Protein AF-A0ABD0NSE3-F1 (afdb_monomer)

Sequence (85 aa):
AIGCQPWAQQLMMDTPGFVEWVMDRSVGKGKEAKDCKFELVGALLSSSSAQEIFGAHNYLKLKTYLREGPYYVNAVSSVTTEGAD

Organism: Cirrhinus mrigala (NCBI:txid683832)

InterPro domains:
  IPR019538 26S proteasome non-ATPase regulatory subunit 5 [PF10508] (2-84)
  IPR019538 26S proteasome non-ATPase regulatory subunit 5 [PTHR13554] (4-84)

Secondary structure (DSSP, 8-state):
-GGGSHHHHHHHHHSTTHHHHHH---GGG-HHHHHHHHHHHHHHHTSTTHHHHHHHHHHHHHHHHHHH-TT--------------

Nearest PDB structures (foldseek):
  6bz7-assembly1_QT  TM=4.042E-01  e=4.237E+00  Thermus thermophilus HB8
  1ibl-assembly1_T  TM=3.480E-01  e=4.237E+00  Thermus thermophilus
  4dr1-assembly1_T  TM=4.053E-01  e=6.563E+00  Thermus thermophilus HB8
  2uxb-assembly1_T  TM=3.499E-01  e=5.883E+00  Thermus thermophilus HB8
  4dv3-assembly1_T  TM=3.948E-01  e=8.167E+00  Thermus thermophilus HB8

pLDDT: mean 86.15, std 12.25, range [48.12, 95.56]

Mean predicted aligned error: 7.06 Å

Foldseek 3Di:
DCLQPLVVLLVQLVDPCSLVVLLDLDPVPDPVSLVVSLVSLVSNLVHPCNCVRVDVVSNVVSVVSNVQGSNHDPPPPPPPPPDDD

Structure (mmCIF, N/CA/C/O backbone):
data_AF-A0ABD0NSE3-F1
#
_entry.id   AF-A0ABD0NSE3-F1
#
loop_
_atom_site.group_PDB
_atom_site.id
_atom_site.type_symbol
_atom_site.label_atom_id
_atom_site.label_alt_id
_atom_site.label_comp_id
_atom_site.label_asym_id
_atom_site.label_entity_id
_atom_site.label_seq_id
_atom_site.pdbx_PDB_ins_code
_atom_site.Cartn_x
_atom_site.Cartn_y
_atom_site.Cartn_z
_atom_site.occupancy
_atom_site.B_iso_or_equiv
_atom_site.auth_seq_id
_atom_site.auth_comp_id
_atom_site.auth_asym_id
_atom_site.auth_atom_id
_atom_site.pdbx_PDB_model_num
ATOM 1 N N . ALA A 1 1 ? -4.022 13.994 0.566 1.00 65.50 1 ALA A N 1
ATOM 2 C CA . ALA A 1 1 ? -4.178 12.759 -0.234 1.00 65.50 1 ALA A CA 1
ATOM 3 C C . ALA A 1 1 ? -5.405 11.996 0.260 1.00 65.50 1 ALA A C 1
ATOM 5 O O . ALA A 1 1 ? -5.618 11.978 1.463 1.00 65.50 1 ALA A O 1
ATOM 6 N N . ILE A 1 2 ? -6.205 11.378 -0.617 1.00 84.25 2 ILE A N 1
ATOM 7 C CA . ILE A 1 2 ? -7.395 10.608 -0.192 1.00 84.25 2 ILE A CA 1
ATOM 8 C C . ILE A 1 2 ? -7.035 9.322 0.568 1.00 84.25 2 ILE A C 1
ATOM 10 O O . ILE A 1 2 ? -7.822 8.863 1.381 1.00 84.25 2 ILE A O 1
ATOM 14 N N . GLY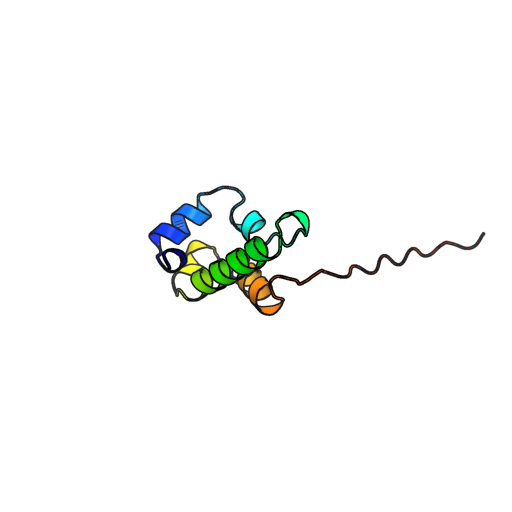 A 1 3 ? -5.823 8.784 0.376 1.00 82.25 3 GLY A N 1
ATOM 15 C CA . GLY A 1 3 ? -5.369 7.546 1.022 1.00 82.25 3 GLY A CA 1
ATOM 16 C C . GLY A 1 3 ? -5.302 7.593 2.554 1.00 82.25 3 GLY A C 1
ATOM 17 O O . GLY A 1 3 ? -5.297 6.546 3.187 1.00 82.25 3 GLY A O 1
ATOM 18 N N . CYS A 1 4 ? -5.308 8.771 3.182 1.00 87.38 4 CYS A N 1
ATOM 19 C CA . CYS A 1 4 ? -5.372 8.859 4.644 1.00 87.38 4 CYS A CA 1
ATOM 20 C C . CYS A 1 4 ? -6.805 8.799 5.203 1.00 87.38 4 CYS A C 1
ATOM 22 O O . CYS A 1 4 ? -6.978 8.780 6.423 1.00 87.38 4 CYS A O 1
ATOM 24 N N . GLN A 1 5 ? -7.820 8.796 4.334 1.00 91.56 5 GLN A N 1
ATOM 25 C CA . GLN A 1 5 ? -9.226 8.828 4.722 1.00 91.56 5 GLN A CA 1
ATOM 26 C C . GLN A 1 5 ? -9.784 7.405 4.893 1.00 91.56 5 GLN A C 1
ATOM 28 O O . GLN A 1 5 ? -9.654 6.608 3.963 1.00 91.56 5 GLN A O 1
ATOM 33 N N . PRO A 1 6 ? -10.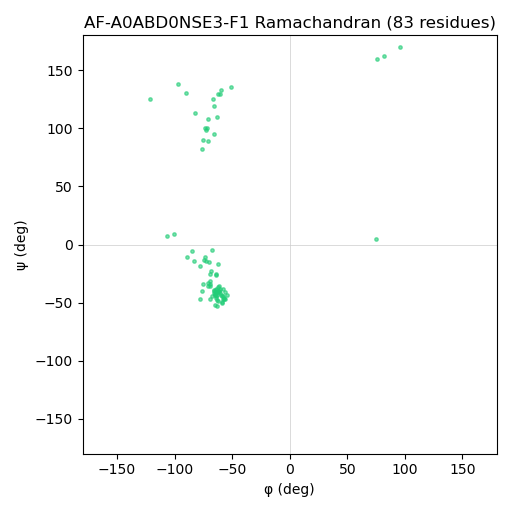472 7.093 6.008 1.00 92.38 6 PRO A N 1
ATOM 34 C CA . PRO A 1 6 ? -10.998 5.751 6.277 1.00 92.38 6 PRO A CA 1
ATOM 35 C C . PRO A 1 6 ? -11.885 5.192 5.155 1.00 92.38 6 PRO A C 1
ATOM 37 O O . PRO A 1 6 ? -11.709 4.058 4.727 1.00 92.38 6 PRO A O 1
ATOM 40 N N . TRP A 1 7 ? -12.790 6.010 4.606 1.00 94.31 7 TRP A N 1
ATOM 41 C CA . TRP A 1 7 ? -13.682 5.588 3.518 1.00 94.31 7 TRP A CA 1
ATOM 42 C C . TRP A 1 7 ? -12.915 5.172 2.253 1.00 94.31 7 TRP A C 1
ATOM 4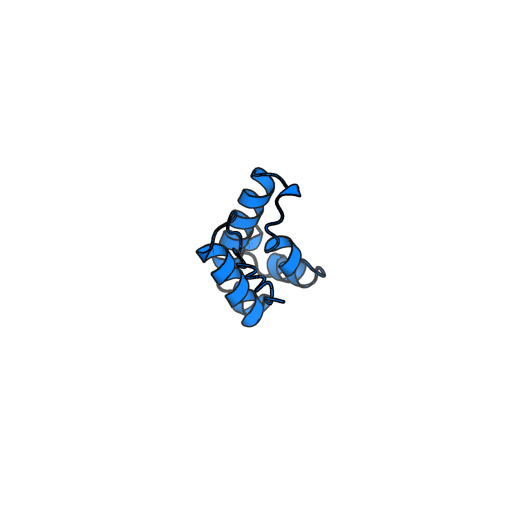4 O O . TRP A 1 7 ? -13.317 4.245 1.555 1.00 94.31 7 TRP A O 1
ATOM 54 N N . ALA A 1 8 ? -11.797 5.842 1.961 1.00 93.25 8 ALA A N 1
ATOM 55 C CA . ALA A 1 8 ? -10.977 5.544 0.795 1.00 93.25 8 ALA A CA 1
ATOM 56 C C . ALA A 1 8 ? -10.151 4.276 1.027 1.00 93.25 8 ALA A C 1
ATOM 58 O O . ALA A 1 8 ? -10.030 3.451 0.126 1.00 93.25 8 ALA A O 1
ATOM 59 N N . GLN A 1 9 ? -9.620 4.103 2.240 1.00 93.81 9 GLN A N 1
ATOM 60 C CA . GLN A 1 9 ? -8.910 2.888 2.636 1.00 93.81 9 GLN A CA 1
ATOM 61 C C . GLN A 1 9 ? -9.822 1.659 2.573 1.00 93.81 9 GLN A C 1
ATOM 63 O O . GLN A 1 9 ? -9.392 0.618 2.083 1.00 93.81 9 GLN A O 1
ATOM 68 N N . GLN A 1 10 ? -11.084 1.794 2.994 1.00 94.56 10 GLN A N 1
ATOM 69 C CA . GLN A 1 10 ? -12.066 0.716 2.900 1.00 94.56 10 GLN A CA 1
ATOM 70 C C . GLN A 1 10 ? -12.325 0.330 1.441 1.00 94.56 10 GLN A C 1
ATOM 72 O O . GLN A 1 10 ? -12.188 -0.834 1.088 1.00 94.56 10 GLN A O 1
ATOM 77 N N . LEU A 1 11 ? -12.573 1.312 0.568 1.00 94.06 11 LEU A N 1
ATOM 78 C CA . LEU A 1 11 ? -12.775 1.067 -0.863 1.00 94.06 11 LEU A CA 1
ATOM 79 C C . LEU A 1 11 ? -11.565 0.369 -1.514 1.00 94.06 11 LEU A C 1
ATOM 81 O O . LEU A 1 11 ? -11.715 -0.503 -2.371 1.00 94.06 11 LEU A O 1
ATOM 85 N N . MET A 1 12 ? -10.351 0.744 -1.103 1.00 93.50 12 MET A N 1
ATOM 86 C CA . MET A 1 12 ? -9.118 0.099 -1.554 1.00 93.50 12 MET A CA 1
ATOM 87 C C . MET A 1 12 ? -9.017 -1.351 -1.069 1.00 93.50 12 MET A C 1
ATOM 89 O O . MET A 1 12 ? -8.626 -2.217 -1.846 1.00 93.50 12 MET A O 1
ATOM 93 N N . MET A 1 13 ? -9.385 -1.633 0.181 1.00 92.94 13 MET A N 1
ATOM 94 C CA . MET A 1 13 ? -9.398 -2.995 0.731 1.00 92.94 13 MET A CA 1
ATOM 95 C C . MET A 1 13 ? -10.488 -3.878 0.122 1.00 92.94 13 MET A C 1
ATOM 97 O O . MET A 1 13 ? -10.258 -5.068 -0.086 1.00 92.94 13 MET A O 1
ATOM 101 N N . ASP A 1 14 ? -11.632 -3.293 -0.225 1.00 94.44 14 ASP A N 1
ATOM 102 C CA . ASP A 1 14 ? -12.718 -3.981 -0.926 1.00 94.44 14 ASP A CA 1
ATOM 103 C C . ASP A 1 14 ? -12.348 -4.297 -2.386 1.00 94.44 14 ASP A C 1
ATOM 105 O O . ASP A 1 14 ? -13.001 -5.116 -3.032 1.00 94.44 14 ASP A O 1
ATOM 109 N N . THR A 1 15 ? -11.286 -3.677 -2.915 1.00 94.12 15 THR A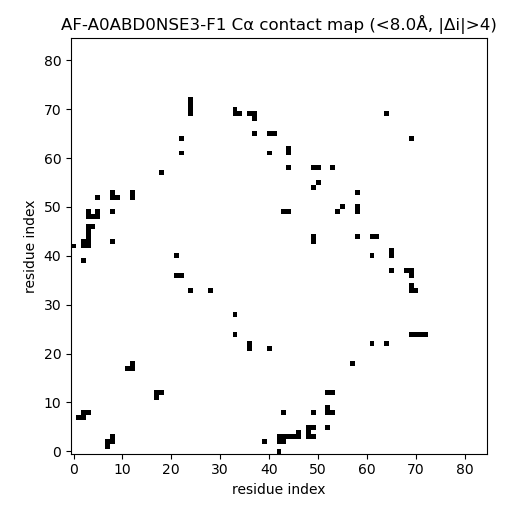 N 1
ATOM 110 C CA . THR A 1 15 ? -10.771 -3.940 -4.261 1.00 94.12 15 THR A CA 1
ATOM 111 C C . THR A 1 15 ? -9.859 -5.177 -4.251 1.00 94.12 15 THR A C 1
ATOM 113 O O . THR A 1 15 ? -8.753 -5.133 -3.697 1.00 94.12 15 THR A O 1
ATOM 116 N N . PRO A 1 16 ? -10.250 -6.290 -4.904 1.00 94.19 16 PRO A N 1
ATOM 117 C CA . PRO A 1 16 ? -9.459 -7.516 -4.888 1.00 94.19 16 PRO A CA 1
ATOM 118 C C . PRO A 1 16 ? -8.058 -7.313 -5.470 1.00 94.19 16 PRO A C 1
ATOM 120 O O . PRO A 1 16 ? -7.884 -6.725 -6.536 1.00 94.19 16 PRO A O 1
ATOM 123 N N . GLY A 1 17 ? -7.042 -7.821 -4.769 1.00 92.75 17 GLY A N 1
ATOM 124 C CA . GLY A 1 17 ? -5.648 -7.740 -5.209 1.00 92.75 17 GLY A CA 1
ATOM 125 C C . GLY A 1 17 ? -5.000 -6.361 -5.055 1.00 92.75 17 GLY A C 1
ATOM 126 O O . GLY A 1 17 ? -3.844 -6.208 -5.443 1.00 92.75 17 GLY A O 1
ATOM 127 N N . PHE A 1 18 ? -5.681 -5.374 -4.462 1.00 93.06 18 PHE A N 1
ATOM 128 C CA . PHE A 1 18 ? -5.121 -4.033 -4.263 1.00 93.06 18 PHE A CA 1
ATOM 129 C C 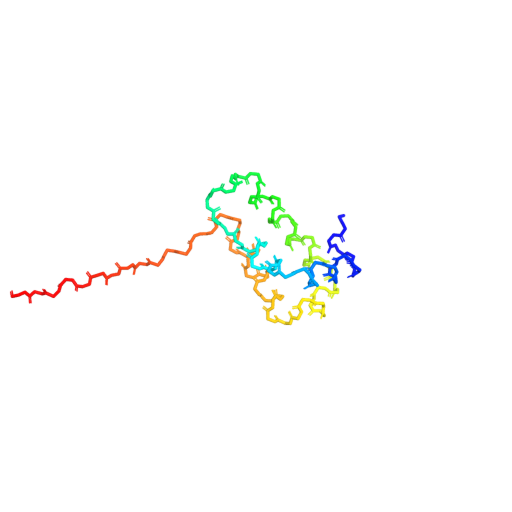. PHE A 1 18 ? -3.796 -4.049 -3.489 1.00 93.06 18 PHE A C 1
ATOM 131 O O . PHE A 1 18 ? -2.824 -3.428 -3.918 1.00 93.06 18 PHE A O 1
ATOM 138 N N . VAL A 1 19 ? -3.733 -4.787 -2.374 1.00 92.00 19 VAL A N 1
ATOM 139 C CA . VAL A 1 19 ? -2.523 -4.866 -1.535 1.00 92.00 19 VAL A CA 1
ATOM 140 C C . VAL A 1 19 ? -1.357 -5.494 -2.305 1.00 92.00 19 VAL A C 1
ATOM 142 O O . VAL A 1 19 ? -0.243 -4.977 -2.286 1.00 92.00 19 VAL A O 1
ATOM 145 N N . GLU A 1 20 ? -1.612 -6.564 -3.052 1.00 91.88 20 GLU A N 1
ATOM 146 C CA . GLU A 1 20 ? -0.585 -7.213 -3.873 1.00 91.88 20 GLU A CA 1
ATOM 147 C C . GLU A 1 20 ? -0.125 -6.284 -5.007 1.00 91.88 20 GLU A C 1
ATOM 149 O O . GLU A 1 20 ? 1.068 -6.150 -5.270 1.00 91.88 20 GLU A O 1
ATOM 154 N N . TRP A 1 21 ? -1.056 -5.555 -5.629 1.00 92.19 21 TRP A N 1
ATOM 155 C CA . TRP A 1 21 ? -0.747 -4.579 -6.670 1.00 92.19 21 TRP A CA 1
ATOM 156 C C . TRP A 1 21 ? 0.085 -3.406 -6.148 1.00 92.19 21 TRP A C 1
ATOM 158 O O . TRP A 1 21 ? 1.032 -2.994 -6.823 1.00 92.19 21 TRP A O 1
ATOM 168 N N . VAL A 1 22 ? -0.233 -2.853 -4.974 1.00 92.19 22 VAL A N 1
ATOM 169 C CA . VAL A 1 22 ? 0.510 -1.704 -4.433 1.00 92.19 22 VAL A CA 1
ATOM 170 C C . VAL A 1 22 ? 1.913 -2.111 -3.984 1.00 92.19 22 VAL A C 1
ATOM 172 O O . VAL A 1 22 ? 2.852 -1.335 -4.137 1.00 92.19 22 VAL A O 1
ATOM 175 N N . MET A 1 23 ? 2.069 -3.344 -3.498 1.00 90.00 23 MET A N 1
ATOM 176 C CA . MET A 1 23 ? 3.353 -3.893 -3.064 1.00 90.00 23 MET A CA 1
ATOM 177 C C . MET A 1 23 ? 4.207 -4.456 -4.209 1.00 90.00 23 MET A C 1
ATOM 179 O O . MET A 1 23 ? 5.398 -4.700 -4.015 1.00 90.00 23 MET A O 1
ATOM 183 N N . ASP A 1 24 ? 3.632 -4.661 -5.395 1.00 89.25 24 ASP A N 1
ATOM 184 C CA . ASP A 1 24 ? 4.350 -5.174 -6.560 1.00 89.25 24 ASP A CA 1
ATOM 185 C C . ASP A 1 24 ? 5.430 -4.194 -7.061 1.00 89.25 24 ASP A C 1
ATOM 187 O O . ASP A 1 24 ? 5.134 -3.077 -7.512 1.00 89.25 24 ASP A O 1
ATOM 191 N N . ARG A 1 25 ? 6.687 -4.664 -7.036 1.00 84.38 25 ARG A N 1
ATOM 192 C CA . ARG A 1 25 ? 7.904 -3.932 -7.442 1.00 84.38 25 ARG A CA 1
ATOM 193 C C . ARG A 1 25 ? 8.412 -4.296 -8.840 1.00 84.38 25 ARG A C 1
ATOM 195 O O . ARG A 1 25 ? 9.513 -3.876 -9.225 1.00 84.38 25 ARG A O 1
ATOM 202 N N . SER A 1 26 ? 7.636 -5.058 -9.608 1.00 82.25 26 SER A N 1
ATOM 203 C CA . SER A 1 26 ? 8.014 -5.510 -10.947 1.00 82.25 26 SER A CA 1
ATOM 204 C C . SER A 1 26 ? 8.495 -4.356 -11.842 1.00 82.25 26 SER A C 1
ATOM 206 O O . SER A 1 26 ? 7.916 -3.268 -11.887 1.00 82.25 26 SER A O 1
ATOM 208 N N . VAL A 1 27 ? 9.602 -4.585 -12.558 1.00 59.69 27 VAL A N 1
ATOM 209 C CA . VAL A 1 27 ? 10.345 -3.557 -13.319 1.00 59.69 27 VAL A CA 1
ATOM 210 C C . VAL A 1 27 ? 9.525 -2.965 -14.475 1.00 59.69 27 VAL A C 1
ATOM 212 O O . VAL A 1 27 ? 9.704 -1.797 -14.811 1.00 59.69 27 VAL A O 1
ATOM 215 N N . GLY A 1 28 ? 8.562 -3.715 -15.021 1.00 64.38 28 GLY A N 1
ATOM 216 C CA . GLY A 1 28 ? 7.784 -3.328 -16.206 1.00 64.38 28 GLY A CA 1
ATOM 217 C C . GLY A 1 28 ? 6.821 -2.144 -16.041 1.00 64.38 28 GLY A C 1
ATOM 218 O O . GLY A 1 28 ? 6.214 -1.731 -17.021 1.00 64.38 28 GLY A O 1
ATOM 219 N N . LYS A 1 29 ? 6.655 -1.589 -14.833 1.00 68.94 29 LYS A N 1
ATOM 220 C CA . LYS A 1 29 ? 5.718 -0.479 -14.566 1.00 68.94 29 LYS A CA 1
ATOM 221 C C . LYS A 1 29 ? 6.338 0.919 -14.758 1.00 68.94 29 LYS A C 1
ATOM 223 O O . LYS A 1 29 ? 5.602 1.897 -14.777 1.00 68.94 29 LYS A O 1
ATOM 228 N N . GLY A 1 30 ? 7.664 1.019 -14.916 1.00 82.12 30 GLY A N 1
ATOM 229 C CA . GLY A 1 30 ? 8.385 2.296 -15.020 1.00 82.12 30 GLY A CA 1
ATOM 230 C C . GLY A 1 30 ? 8.676 2.961 -13.664 1.00 82.12 30 GLY A C 1
ATOM 231 O O . GLY A 1 30 ? 8.087 2.609 -12.642 1.00 82.12 30 GLY A O 1
ATOM 232 N N . LYS A 1 31 ? 9.627 3.908 -13.650 1.00 87.44 31 LYS A N 1
ATOM 233 C CA . LYS A 1 31 ? 10.100 4.608 -12.437 1.00 87.44 31 LYS A CA 1
ATOM 234 C C . LYS A 1 31 ? 8.964 5.348 -11.720 1.00 87.44 31 LYS A C 1
ATOM 236 O O . LYS A 1 31 ? 8.758 5.153 -10.529 1.00 87.44 31 LYS A O 1
ATOM 241 N N . GLU A 1 32 ? 8.198 6.125 -12.479 1.00 89.25 32 GLU A N 1
ATOM 242 C CA . GLU A 1 32 ? 7.104 6.954 -11.966 1.00 89.25 32 GLU A CA 1
ATOM 243 C C . GLU A 1 32 ? 6.049 6.125 -11.229 1.00 89.25 32 GLU A C 1
ATOM 245 O O . GLU A 1 32 ? 5.673 6.451 -10.110 1.00 89.25 32 GLU A O 1
ATOM 250 N N . ALA A 1 33 ? 5.649 4.977 -11.784 1.00 88.88 33 ALA A N 1
ATOM 251 C CA . ALA A 1 33 ? 4.686 4.102 -11.126 1.00 88.88 33 ALA A CA 1
ATOM 252 C C . ALA A 1 33 ? 5.199 3.563 -9.781 1.00 88.88 33 ALA A C 1
ATOM 254 O O . ALA A 1 33 ? 4.416 3.412 -8.843 1.00 88.88 33 ALA A O 1
ATOM 255 N N . LYS A 1 34 ? 6.502 3.267 -9.669 1.00 90.31 34 LYS A N 1
ATOM 256 C CA . LYS A 1 34 ? 7.110 2.815 -8.408 1.00 90.31 34 LYS A CA 1
ATOM 257 C C . LYS A 1 34 ? 7.115 3.928 -7.366 1.00 90.31 34 LYS A C 1
ATOM 259 O O . LYS A 1 34 ? 6.744 3.673 -6.221 1.00 90.31 34 LYS A O 1
ATOM 264 N N . ASP A 1 35 ? 7.478 5.143 -7.770 1.00 91.62 35 ASP A N 1
ATOM 265 C CA . ASP A 1 35 ? 7.460 6.316 -6.893 1.00 91.62 35 ASP A CA 1
ATOM 266 C C . ASP A 1 35 ? 6.027 6.630 -6.424 1.00 91.62 35 ASP A C 1
ATOM 268 O O . ASP A 1 35 ? 5.786 6.730 -5.222 1.00 91.62 35 ASP A O 1
ATOM 272 N N . CYS A 1 36 ? 5.042 6.653 -7.331 1.00 91.38 36 CYS A N 1
ATOM 273 C CA . CYS A 1 36 ? 3.638 6.886 -6.976 1.00 91.38 36 CYS A CA 1
ATOM 274 C C . CYS A 1 36 ? 3.084 5.824 -6.017 1.00 91.38 36 CYS A C 1
ATOM 276 O O . CYS A 1 36 ? 2.374 6.157 -5.068 1.00 91.38 36 CYS A O 1
ATOM 278 N N . LYS A 1 37 ? 3.408 4.539 -6.226 1.00 92.25 37 LYS A N 1
ATOM 279 C CA . LYS A 1 37 ? 3.025 3.472 -5.287 1.00 92.25 37 LYS A CA 1
ATOM 280 C C . LYS A 1 37 ? 3.668 3.682 -3.918 1.00 92.25 37 LYS A C 1
ATOM 282 O O . LYS A 1 37 ? 3.014 3.477 -2.901 1.00 92.25 37 LYS A O 1
ATOM 287 N N . PHE A 1 38 ? 4.931 4.097 -3.875 1.00 93.38 38 PHE A N 1
ATOM 288 C CA . PHE A 1 38 ? 5.624 4.366 -2.618 1.00 93.38 38 PHE A CA 1
ATOM 289 C C . PHE A 1 38 ? 5.000 5.521 -1.838 1.00 93.38 38 PHE A C 1
ATOM 291 O O . PHE A 1 38 ? 4.710 5.368 -0.650 1.00 93.38 38 PHE A O 1
ATOM 298 N N . GLU A 1 39 ? 4.704 6.630 -2.512 1.00 93.56 39 GLU A N 1
ATOM 299 C CA . GLU A 1 39 ? 3.986 7.752 -1.907 1.00 93.56 39 GLU A CA 1
ATOM 300 C C . GLU A 1 39 ? 2.586 7.350 -1.431 1.00 93.56 39 GLU A C 1
ATOM 302 O O . GLU A 1 39 ? 2.178 7.731 -0.332 1.00 93.56 39 GLU A O 1
ATOM 307 N N . LEU A 1 40 ? 1.871 6.529 -2.210 1.00 93.00 40 LEU A N 1
ATOM 308 C CA . LEU A 1 40 ? 0.570 5.991 -1.817 1.00 93.00 40 LEU A CA 1
ATOM 309 C C . LEU A 1 40 ? 0.674 5.193 -0.515 1.00 93.00 40 LEU A C 1
ATOM 311 O O . LEU A 1 40 ? -0.073 5.477 0.417 1.00 93.00 40 LEU A O 1
ATOM 315 N N . VAL A 1 41 ? 1.613 4.247 -0.406 1.00 94.06 41 VAL A N 1
ATOM 316 C CA . VAL A 1 41 ? 1.805 3.474 0.835 1.00 94.06 41 VAL A CA 1
ATOM 317 C C . VAL A 1 41 ? 2.165 4.392 2.009 1.00 94.06 41 VAL A C 1
ATOM 319 O O . VAL A 1 41 ? 1.654 4.199 3.114 1.00 94.06 41 VAL A O 1
ATOM 322 N N . GLY A 1 42 ? 2.973 5.428 1.771 1.00 94.00 42 GLY A N 1
ATOM 323 C CA . GLY A 1 42 ? 3.276 6.462 2.763 1.00 94.00 42 GLY A CA 1
ATOM 324 C C . GLY A 1 42 ? 2.019 7.170 3.272 1.00 94.00 42 GLY A C 1
ATOM 325 O O . GLY A 1 42 ? 1.817 7.288 4.480 1.00 94.00 42 GLY A O 1
ATOM 326 N N . ALA A 1 43 ? 1.138 7.577 2.358 1.00 93.56 43 ALA A N 1
ATOM 327 C CA . ALA A 1 43 ? -0.123 8.240 2.683 1.00 93.56 43 ALA A CA 1
ATOM 328 C C . ALA A 1 43 ? -1.147 7.313 3.363 1.00 93.56 43 ALA A C 1
ATOM 330 O O . ALA A 1 43 ? -1.940 7.778 4.182 1.00 93.56 43 ALA A O 1
ATOM 331 N N . LEU A 1 44 ? -1.146 6.015 3.041 1.00 92.19 44 LEU A N 1
ATOM 332 C CA . LEU A 1 44 ? -1.971 5.023 3.736 1.00 92.19 44 LEU A CA 1
ATOM 333 C C . LEU A 1 44 ? -1.524 4.907 5.196 1.00 92.19 44 LEU A C 1
ATOM 335 O O . LEU A 1 44 ? -2.332 5.064 6.110 1.00 92.19 44 LEU A O 1
ATOM 339 N N . LEU A 1 45 ? -0.224 4.698 5.419 1.00 92.44 45 LEU A N 1
ATOM 340 C CA . LEU A 1 45 ? 0.347 4.458 6.746 1.00 92.44 45 LEU A CA 1
ATOM 341 C C . LEU A 1 45 ? 0.443 5.704 7.633 1.00 92.44 45 LEU A C 1
ATOM 343 O O . LEU A 1 45 ? 0.645 5.562 8.839 1.00 92.44 45 LEU A O 1
ATOM 347 N N . SER A 1 46 ? 0.267 6.905 7.078 1.00 92.56 46 SER A N 1
ATOM 348 C CA . SER A 1 46 ? 0.190 8.138 7.869 1.00 92.56 46 SER A CA 1
ATOM 349 C C . SER A 1 46 ? -1.132 8.285 8.635 1.00 92.56 46 SER A C 1
ATOM 351 O O . SER A 1 46 ? -1.263 9.199 9.445 1.00 92.56 46 SER A O 1
ATOM 353 N N . SER A 1 47 ? -2.130 7.439 8.361 1.00 90.19 47 SER A N 1
ATOM 354 C CA . SER A 1 47 ? -3.431 7.455 9.034 1.00 90.19 47 SER A CA 1
ATOM 355 C C . SER A 1 47 ? -3.493 6.435 10.169 1.00 90.19 47 S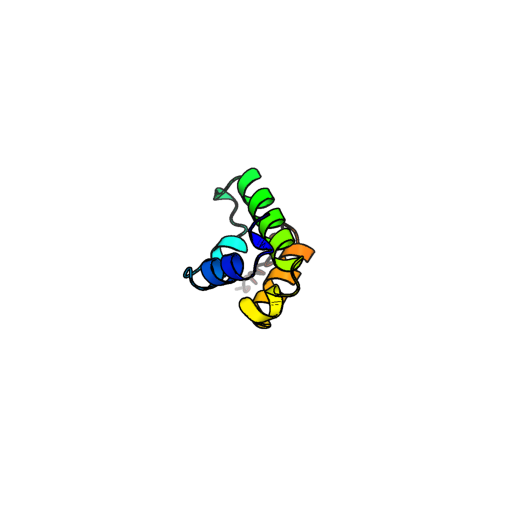ER A C 1
ATOM 357 O O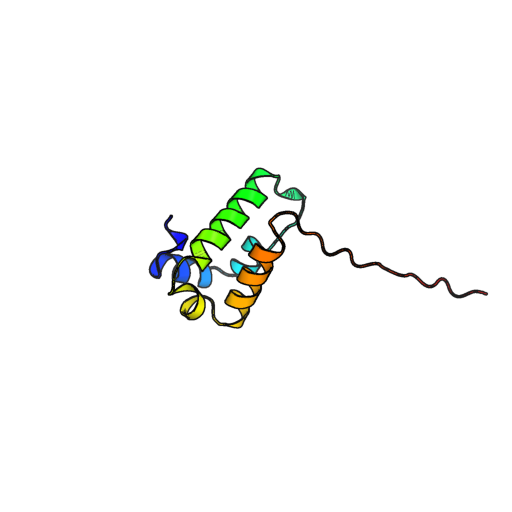 . SER A 1 47 ? -3.082 5.286 10.007 1.00 90.19 47 SER A O 1
ATOM 359 N N . SER A 1 48 ? -4.081 6.819 11.304 1.00 90.06 48 SER A N 1
ATOM 360 C CA . SER A 1 48 ? -4.337 5.913 12.434 1.00 90.06 48 SER A CA 1
ATOM 361 C C . SER A 1 48 ? -5.324 4.792 12.089 1.00 90.06 48 SER A C 1
ATOM 363 O O . SER A 1 48 ? -5.243 3.713 12.670 1.00 90.06 48 SER A O 1
ATOM 365 N N . SER A 1 49 ? -6.203 5.014 11.107 1.00 92.50 49 SER A N 1
ATOM 366 C CA . SER A 1 49 ? -7.184 4.023 10.633 1.00 92.50 49 SER A CA 1
ATOM 367 C C . SER A 1 49 ? -6.579 2.880 9.805 1.00 92.50 49 SER A C 1
ATOM 369 O O . SER A 1 49 ? -7.204 1.834 9.642 1.00 92.50 49 SER A O 1
ATOM 371 N N . ALA A 1 50 ? -5.330 3.017 9.346 1.00 92.06 50 ALA A N 1
ATOM 372 C CA . ALA A 1 50 ? -4.719 2.049 8.440 1.00 92.06 50 ALA A CA 1
ATOM 373 C C . ALA A 1 50 ? -4.554 0.655 9.058 1.00 92.06 50 ALA A C 1
ATOM 375 O O . ALA A 1 50 ? -4.754 -0.352 8.385 1.00 92.06 50 ALA A O 1
ATOM 376 N N . GLN A 1 51 ? -4.192 0.566 10.339 1.00 94.38 51 GLN A N 1
ATOM 377 C CA . GLN A 1 51 ? -4.027 -0.736 10.988 1.00 94.38 51 GLN A CA 1
ATOM 378 C C . GLN A 1 51 ? -5.368 -1.459 11.174 1.00 94.38 51 GLN A C 1
ATOM 380 O O . GLN A 1 51 ? -5.418 -2.682 11.052 1.00 94.38 51 GLN A O 1
ATOM 385 N N . GLU A 1 52 ? -6.434 -0.709 11.457 1.00 94.50 52 GLU A N 1
ATOM 386 C CA . GLU A 1 52 ? -7.783 -1.247 11.635 1.00 94.50 52 GLU A CA 1
ATOM 387 C C . GLU A 1 52 ? -8.351 -1.762 10.306 1.00 94.50 52 GLU A C 1
ATOM 389 O O . GLU A 1 52 ? -8.818 -2.895 10.241 1.00 94.50 52 GLU A O 1
ATOM 394 N N . ILE A 1 53 ? -8.223 -0.976 9.233 1.00 94.56 53 ILE A N 1
ATOM 395 C CA . ILE A 1 53 ? -8.834 -1.278 7.930 1.00 94.56 53 ILE A CA 1
ATOM 396 C C . ILE A 1 53 ? -8.053 -2.341 7.152 1.00 94.56 53 ILE A C 1
ATOM 398 O O . ILE A 1 53 ? -8.632 -3.294 6.636 1.00 94.56 53 ILE A O 1
ATOM 402 N N . PHE A 1 54 ? -6.725 -2.212 7.064 1.00 92.75 54 PHE A N 1
ATOM 403 C CA . PHE A 1 54 ? -5.905 -3.181 6.326 1.00 92.75 54 PHE A CA 1
ATOM 404 C C . PHE A 1 54 ? -5.678 -4.476 7.122 1.00 92.75 54 PHE A C 1
ATOM 406 O O . PHE A 1 54 ? -5.317 -5.508 6.546 1.00 92.75 54 PHE A O 1
ATOM 413 N N . GLY A 1 55 ? -5.881 -4.431 8.441 1.00 94.19 55 GLY A N 1
ATOM 414 C CA . GLY A 1 55 ? -5.556 -5.506 9.369 1.00 94.19 55 GLY A CA 1
ATOM 415 C C . GLY A 1 55 ? -4.054 -5.612 9.653 1.00 94.19 55 GLY A C 1
ATOM 416 O O . GLY A 1 55 ? -3.202 -5.160 8.884 1.00 94.19 55 GLY A O 1
ATOM 417 N N . ALA A 1 56 ? -3.709 -6.259 10.772 1.00 93.38 56 ALA A N 1
ATOM 418 C CA . ALA A 1 56 ? -2.333 -6.324 11.275 1.00 93.38 56 ALA A CA 1
ATOM 419 C C . ALA A 1 56 ? -1.331 -6.903 10.258 1.00 93.38 56 ALA A C 1
ATOM 421 O O . ALA A 1 56 ? -0.228 -6.380 10.109 1.00 93.38 56 ALA A O 1
ATOM 422 N N . HIS A 1 57 ? -1.724 -7.949 9.524 1.00 93.50 57 HIS A N 1
ATOM 423 C CA . HIS A 1 57 ? -0.865 -8.607 8.534 1.00 93.50 57 HIS A CA 1
ATOM 424 C C . HIS A 1 57 ? -0.468 -7.677 7.383 1.00 93.50 57 HIS A C 1
ATOM 426 O O . HIS A 1 57 ? 0.719 -7.492 7.110 1.00 93.50 57 HIS A O 1
ATOM 432 N N . ASN A 1 58 ? -1.449 -7.048 6.729 1.00 93.62 58 ASN A N 1
ATOM 433 C CA . ASN A 1 58 ? -1.176 -6.146 5.610 1.00 93.62 58 ASN A CA 1
ATOM 434 C C . ASN A 1 58 ? -0.518 -4.853 6.092 1.00 93.62 58 ASN A C 1
ATOM 436 O O . ASN A 1 58 ? 0.384 -4.345 5.435 1.00 93.62 58 ASN A O 1
ATOM 440 N N . TYR A 1 59 ? -0.892 -4.352 7.268 1.00 94.44 59 TYR A N 1
ATOM 441 C CA . TYR A 1 59 ? -0.253 -3.182 7.862 1.00 94.44 59 TYR A CA 1
ATOM 442 C C . TYR A 1 59 ? 1.255 -3.391 8.083 1.00 94.44 59 TYR A C 1
ATOM 444 O O . TYR A 1 59 ? 2.065 -2.533 7.723 1.00 94.44 59 TYR A O 1
ATOM 452 N N . LEU A 1 60 ? 1.658 -4.553 8.612 1.00 95.56 60 LEU A N 1
ATOM 453 C CA . LEU A 1 60 ? 3.073 -4.907 8.770 1.00 95.56 60 LEU A CA 1
ATOM 454 C C . LEU A 1 60 ? 3.782 -5.046 7.420 1.00 95.56 60 LEU A C 1
ATOM 456 O O . LEU A 1 60 ? 4.881 -4.521 7.251 1.00 95.56 60 LEU A O 1
ATOM 460 N N . LYS A 1 61 ? 3.139 -5.688 6.442 1.00 93.81 61 LYS A N 1
ATOM 461 C CA . LYS A 1 61 ? 3.642 -5.792 5.066 1.00 93.81 61 LYS A CA 1
ATOM 462 C C . LYS A 1 61 ? 3.894 -4.420 4.426 1.00 93.81 61 LYS A C 1
ATOM 464 O O . LYS A 1 61 ? 4.969 -4.196 3.875 1.00 93.81 61 LYS A O 1
ATOM 469 N N . LEU A 1 62 ? 2.945 -3.490 4.540 1.00 94.00 62 LEU A N 1
ATOM 470 C CA . LEU A 1 62 ? 3.073 -2.119 4.036 1.00 94.00 62 LEU A CA 1
ATOM 471 C C . LEU A 1 62 ? 4.202 -1.358 4.755 1.00 94.00 62 LEU A C 1
ATOM 473 O O . LEU A 1 62 ? 4.953 -0.617 4.120 1.00 94.00 62 LEU A O 1
ATOM 477 N N . LYS A 1 63 ? 4.375 -1.568 6.068 1.00 94.94 63 LYS A N 1
ATOM 478 C CA . LYS A 1 63 ? 5.495 -0.985 6.829 1.00 94.94 63 LYS A CA 1
ATOM 479 C C . LYS A 1 63 ? 6.844 -1.511 6.353 1.00 94.94 63 LYS A C 1
ATOM 481 O O . LYS A 1 63 ? 7.773 -0.726 6.163 1.00 94.94 63 LYS A O 1
ATOM 486 N N . THR A 1 64 ? 6.947 -2.819 6.134 1.00 94.75 64 THR A N 1
ATOM 487 C CA . THR A 1 64 ? 8.136 -3.430 5.532 1.00 94.75 64 THR A CA 1
ATOM 488 C C . THR A 1 64 ? 8.388 -2.852 4.144 1.00 94.75 64 THR A C 1
ATOM 490 O O . THR A 1 64 ? 9.515 -2.463 3.852 1.00 94.75 64 THR A O 1
ATOM 493 N N . TYR A 1 65 ? 7.337 -2.686 3.334 1.00 93.88 65 TYR A N 1
ATOM 494 C CA . TYR A 1 65 ? 7.451 -2.097 2.004 1.00 93.88 65 TYR A CA 1
ATOM 495 C C . TYR A 1 65 ? 8.070 -0.692 2.032 1.00 93.88 65 TYR A C 1
ATOM 497 O O . TYR A 1 65 ? 8.997 -0.424 1.265 1.00 93.88 65 TYR A O 1
ATOM 505 N N . LEU A 1 66 ? 7.618 0.179 2.947 1.00 93.50 66 LEU A N 1
ATOM 506 C CA . LEU A 1 66 ? 8.202 1.515 3.120 1.00 93.50 66 LEU A CA 1
ATOM 507 C C . LEU A 1 66 ? 9.657 1.475 3.576 1.00 93.50 66 LEU A C 1
ATOM 509 O O . LEU A 1 66 ? 10.468 2.267 3.102 1.00 93.50 66 LEU A O 1
ATOM 513 N N . ARG A 1 67 ? 9.985 0.568 4.499 1.00 94.50 67 ARG A N 1
ATOM 514 C CA . ARG A 1 67 ? 11.343 0.434 5.034 1.00 94.50 67 ARG A CA 1
ATOM 515 C C . ARG A 1 67 ? 12.337 -0.033 3.970 1.00 94.50 67 ARG A C 1
ATOM 517 O O . ARG A 1 67 ? 13.476 0.418 3.965 1.00 94.50 67 ARG A O 1
ATOM 524 N N . GLU A 1 68 ? 11.915 -0.950 3.108 1.00 93.69 68 GLU A N 1
ATOM 525 C CA . GLU A 1 68 ? 12.723 -1.497 2.014 1.00 93.69 68 GLU A CA 1
ATOM 526 C C . GLU A 1 68 ? 12.866 -0.518 0.839 1.00 93.69 68 GLU A C 1
ATOM 528 O O . GLU A 1 68 ? 13.906 -0.477 0.183 1.00 93.69 68 GLU A O 1
ATOM 533 N N . GLY A 1 69 ? 11.831 0.283 0.576 1.00 91.81 69 GLY A N 1
ATOM 534 C CA . GLY A 1 69 ? 11.810 1.258 -0.510 1.00 91.81 69 GLY A CA 1
ATOM 535 C C . GLY A 1 69 ? 11.148 0.758 -1.809 1.00 91.81 69 GLY A C 1
ATOM 536 O O . GLY A 1 69 ? 10.861 -0.436 -1.967 1.00 91.81 69 GLY A O 1
ATOM 537 N N . PRO A 1 70 ? 10.915 1.669 -2.778 1.00 90.12 70 PRO A N 1
ATOM 538 C CA . PRO A 1 70 ? 10.219 1.364 -4.037 1.00 90.12 70 PRO A CA 1
ATOM 539 C C . PRO A 1 70 ? 11.013 0.461 -4.990 1.00 90.12 70 PRO A C 1
ATOM 541 O O . PRO A 1 70 ? 10.443 -0.216 -5.845 1.00 90.12 70 PRO A O 1
ATOM 544 N N . TYR A 1 71 ? 12.341 0.473 -4.864 1.00 88.88 71 TYR A N 1
ATOM 545 C CA . TYR A 1 71 ? 13.270 -0.199 -5.776 1.00 88.88 71 TYR A CA 1
ATOM 546 C C . TYR A 1 71 ? 13.902 -1.451 -5.171 1.00 88.88 71 TYR A C 1
ATOM 548 O O . TYR A 1 71 ? 14.797 -2.031 -5.780 1.00 88.88 71 TYR A O 1
ATOM 556 N N . TYR A 1 72 ? 13.452 -1.867 -3.986 1.00 87.19 72 TYR A N 1
ATOM 557 C CA . TYR A 1 72 ? 13.965 -3.066 -3.345 1.00 87.19 72 TYR A CA 1
ATOM 558 C C . TYR A 1 72 ? 13.723 -4.299 -4.220 1.00 87.19 72 TYR A C 1
ATOM 560 O O . TYR A 1 72 ? 12.606 -4.553 -4.674 1.00 87.19 72 TYR A O 1
ATOM 568 N N . VAL A 1 73 ? 14.779 -5.076 -4.435 1.00 80.69 73 VAL A N 1
ATOM 569 C CA . VAL A 1 73 ? 14.726 -6.374 -5.104 1.00 80.69 73 VAL A CA 1
ATOM 570 C C . VAL A 1 73 ? 15.267 -7.394 -4.119 1.00 80.69 73 VAL A C 1
ATOM 572 O O . VAL A 1 73 ? 16.372 -7.232 -3.601 1.00 80.69 73 VAL A O 1
ATOM 575 N N . ASN A 1 74 ? 14.484 -8.437 -3.848 1.00 75.94 74 ASN A N 1
ATOM 576 C CA . ASN A 1 74 ? 14.965 -9.545 -3.040 1.00 75.94 74 ASN A CA 1
ATOM 577 C C . ASN A 1 74 ? 15.989 -10.328 -3.874 1.00 75.94 74 ASN A C 1
ATOM 579 O O . ASN A 1 74 ? 15.634 -10.971 -4.862 1.00 75.94 74 ASN A O 1
ATOM 583 N N . ALA A 1 75 ? 17.265 -10.215 -3.512 1.00 66.38 75 ALA A N 1
ATOM 584 C CA . ALA A 1 75 ? 18.329 -11.000 -4.116 1.00 66.38 75 ALA A CA 1
ATOM 585 C C . ALA A 1 75 ? 18.264 -12.422 -3.547 1.00 66.38 75 ALA A C 1
ATOM 587 O O . ALA A 1 75 ? 18.965 -12.756 -2.593 1.00 66.38 75 ALA A O 1
ATOM 588 N N . VAL A 1 76 ? 17.387 -13.259 -4.103 1.00 61.28 76 VAL A N 1
ATOM 589 C CA . VAL A 1 76 ? 17.425 -14.693 -3.816 1.00 61.28 76 VAL A CA 1
ATOM 590 C C . VAL A 1 76 ? 18.652 -15.253 -4.529 1.00 61.28 76 VAL A C 1
ATOM 592 O O . VAL A 1 76 ? 18.644 -15.457 -5.742 1.00 61.28 76 VAL A O 1
ATOM 595 N N . SER A 1 77 ? 19.733 -15.463 -3.781 1.00 55.97 77 SER A N 1
ATOM 596 C CA . SER A 1 77 ? 20.917 -16.171 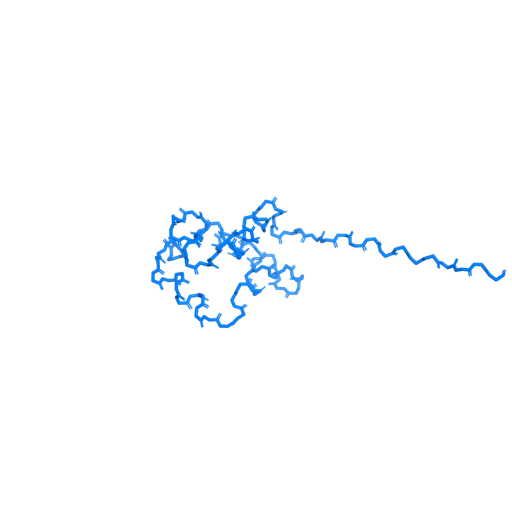-4.262 1.00 55.97 77 SER A CA 1
ATOM 597 C C . SER A 1 77 ? 20.537 -17.625 -4.540 1.00 55.97 77 SER A C 1
ATOM 599 O O . SER A 1 77 ? 20.518 -18.452 -3.630 1.00 55.97 77 SER A O 1
ATOM 601 N N . SER A 1 78 ? 20.197 -17.945 -5.787 1.00 53.66 78 SER A N 1
ATOM 602 C CA . SER A 1 78 ? 20.011 -19.331 -6.213 1.00 53.66 78 SER A CA 1
ATOM 603 C C . SER A 1 78 ? 21.382 -20.008 -6.260 1.00 53.66 78 SER A C 1
ATOM 605 O O . SER A 1 78 ? 22.075 -19.956 -7.273 1.00 53.66 78 SER A O 1
ATOM 607 N N . VAL A 1 79 ? 21.810 -20.598 -5.143 1.00 62.78 79 VAL A N 1
ATOM 608 C CA . VAL A 1 79 ? 22.987 -21.472 -5.106 1.00 62.78 79 VAL A CA 1
ATOM 609 C C . VAL A 1 79 ? 22.614 -22.815 -5.729 1.00 62.78 79 VAL A C 1
ATOM 611 O O . VAL A 1 79 ? 22.133 -23.723 -5.060 1.00 62.78 79 VAL A O 1
ATOM 614 N N . THR A 1 80 ? 22.800 -22.938 -7.040 1.00 58.34 80 THR A N 1
ATOM 615 C CA . THR A 1 80 ? 22.782 -24.244 -7.702 1.00 58.34 80 THR A CA 1
ATOM 616 C C . THR A 1 80 ? 24.078 -24.957 -7.331 1.00 58.34 80 THR A C 1
ATOM 618 O O . THR A 1 80 ? 25.134 -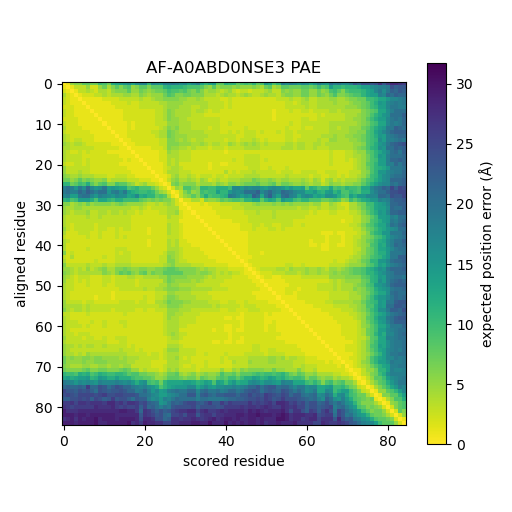24.654 -7.880 1.00 58.34 80 THR A O 1
ATOM 621 N N . THR A 1 81 ? 24.031 -25.872 -6.364 1.00 65.25 81 THR A N 1
ATOM 622 C CA . THR A 1 81 ? 25.120 -26.833 -6.163 1.00 65.25 81 THR A CA 1
ATOM 623 C C . THR A 1 81 ? 25.056 -27.845 -7.301 1.00 65.25 81 THR A C 1
ATOM 625 O O . THR A 1 81 ? 24.231 -28.757 -7.276 1.00 65.25 81 THR A O 1
ATOM 628 N N . GLU A 1 82 ? 25.885 -27.646 -8.324 1.00 70.75 82 GLU A N 1
ATOM 629 C CA . GLU A 1 82 ? 26.188 -28.676 -9.314 1.00 70.75 82 GLU A CA 1
ATOM 630 C C . GLU A 1 82 ? 26.876 -29.830 -8.568 1.00 70.75 82 GLU A C 1
ATOM 632 O O . GLU A 1 82 ? 27.957 -29.666 -8.001 1.00 70.75 82 GLU A O 1
ATOM 637 N N . GLY A 1 83 ? 26.175 -30.959 -8.443 1.00 60.69 83 GLY A N 1
ATOM 638 C CA . GLY A 1 83 ? 26.738 -32.181 -7.881 1.00 60.69 83 GLY A CA 1
ATOM 639 C C . GLY A 1 83 ? 27.814 -32.705 -8.823 1.00 60.69 83 GLY A C 1
ATOM 640 O O . GLY A 1 83 ? 27.547 -32.882 -10.008 1.00 60.69 83 GLY A O 1
ATOM 641 N N . ALA A 1 84 ? 29.015 -32.909 -8.290 1.00 58.28 84 ALA A N 1
ATOM 642 C CA . ALA A 1 84 ? 30.110 -33.558 -8.993 1.00 58.28 84 ALA A CA 1
ATOM 643 C C . ALA A 1 84 ? 29.724 -35.003 -9.355 1.00 58.28 84 ALA A C 1
ATOM 645 O O . ALA A 1 84 ? 29.254 -35.739 -8.483 1.00 58.28 84 ALA A O 1
ATOM 646 N N . ASP A 1 85 ? 29.918 -35.359 -10.625 1.00 48.12 85 ASP A N 1
ATOM 647 C CA . ASP A 1 85 ? 30.019 -36.744 -11.106 1.00 48.12 85 ASP A CA 1
ATOM 648 C C . ASP A 1 85 ? 31.396 -37.323 -10.742 1.00 48.12 85 ASP A C 1
ATOM 650 O O . ASP A 1 85 ? 32.405 -36.594 -10.922 1.00 48.12 85 ASP A O 1
#

Radius of gyration: 16.23 Å; Cα contacts (8 Å, |Δi|>4): 63; chains: 1; bounding box: 44×50×29 Å

Solvent-accessible surface area (backbone atoms only — not comparable to full-atom values): 5171 Å² total; per-residue (Å²): 121,66,48,46,37,65,74,49,44,47,56,45,67,72,36,84,61,41,70,60,58,57,70,58,58,67,76,91,63,49,70,67,52,34,51,54,34,43,52,46,54,51,39,29,68,73,22,86,55,34,48,72,70,58,28,67,69,51,38,52,51,52,51,51,46,65,75,60,42,56,81,58,70,88,81,77,79,82,78,78,78,78,78,84,130